Protein AF-A0A6N8JMR7-F1 (afdb_monomer_lite)

Radius of gyration: 28.06 Å; chains: 1; bounding box: 52×44×79 Å

Sequence (133 aa):
MDSSPDLAAIQKSYERPIEQRVQEAVDGLLSEGRKPSFYQVAHRAKVARSTLYRNAALRACVSEARARRSDELMAIAKPPGYTGDLWQIECLQADLSALQREYDRLEGQLELQWAMAERSATIYGVCLCEAAA

pLDDT: mean 79.82, std 15.37, range [37.91, 97.06]

Structure (mmCIF, N/CA/C/O backbone):
data_AF-A0A6N8JMR7-F1
#
_entry.id   AF-A0A6N8JMR7-F1
#
loop_
_atom_site.group_PDB
_atom_site.id
_atom_site.type_symbol
_atom_site.label_atom_id
_atom_site.label_alt_id
_atom_site.label_comp_id
_atom_site.label_asym_id
_atom_site.label_entity_id
_atom_site.label_seq_id
_atom_site.pdbx_PDB_ins_code
_atom_site.Cartn_x
_atom_site.Cartn_y
_atom_site.Cartn_z
_atom_site.occupancy
_atom_site.B_iso_or_equiv
_atom_site.auth_seq_id
_atom_site.auth_comp_id
_atom_site.auth_asym_id
_atom_site.auth_atom_id
_atom_site.pdbx_PDB_model_num
ATOM 1 N N . MET A 1 1 ? -28.427 -34.172 5.118 1.00 37.91 1 MET A N 1
ATOM 2 C CA . MET A 1 1 ? -27.166 -33.494 4.750 1.00 37.91 1 MET A CA 1
ATOM 3 C C . MET A 1 1 ? -27.464 -32.010 4.744 1.00 37.91 1 MET A C 1
ATOM 5 O O . MET A 1 1 ? -27.763 -31.428 3.709 1.00 37.91 1 MET A O 1
ATOM 9 N N . ASP A 1 2 ? -27.510 -31.467 5.954 1.00 45.59 2 ASP A N 1
ATOM 10 C CA . ASP A 1 2 ? -27.785 -30.074 6.271 1.00 45.59 2 ASP A CA 1
ATOM 11 C C . ASP A 1 2 ? -26.563 -29.216 5.969 1.00 45.59 2 ASP A C 1
ATOM 13 O O . ASP A 1 2 ? -25.469 -29.509 6.447 1.00 45.59 2 ASP A O 1
ATOM 17 N N . SER A 1 3 ? -26.747 -28.154 5.192 1.00 48.75 3 SER A N 1
ATOM 18 C CA . SER A 1 3 ? -25.864 -26.981 5.165 1.00 48.75 3 SER A CA 1
ATOM 19 C C . SER A 1 3 ? -26.582 -25.844 4.437 1.00 48.75 3 SER A C 1
ATOM 21 O O . SER A 1 3 ? -26.179 -25.413 3.360 1.00 48.75 3 SER A O 1
ATOM 23 N N . SER A 1 4 ? -27.685 -25.367 5.021 1.00 54.38 4 SER A N 1
ATOM 24 C CA . SER A 1 4 ? -28.165 -24.017 4.713 1.00 54.38 4 SER A CA 1
ATOM 25 C C . SER A 1 4 ? -27.149 -23.026 5.287 1.00 54.38 4 SER A C 1
ATOM 27 O O . SER A 1 4 ? -26.856 -23.115 6.482 1.00 54.38 4 SER A O 1
ATOM 29 N N . PRO A 1 5 ? -26.593 -22.093 4.496 1.00 56.53 5 PRO A N 1
ATOM 30 C CA . PRO A 1 5 ? -25.766 -21.035 5.053 1.00 56.53 5 PRO A CA 1
ATOM 31 C C . PRO A 1 5 ? -26.628 -20.206 6.009 1.00 56.53 5 PRO A C 1
ATOM 33 O O . PRO A 1 5 ? -27.743 -19.810 5.674 1.00 56.53 5 PRO A O 1
ATOM 36 N N . ASP A 1 6 ? -26.107 -20.002 7.213 1.00 59.31 6 ASP A N 1
ATOM 37 C CA . ASP A 1 6 ? -26.739 -19.341 8.351 1.00 59.31 6 ASP A CA 1
ATOM 38 C C . ASP A 1 6 ? -27.189 -17.905 8.005 1.00 59.31 6 ASP A C 1
ATOM 40 O O . ASP A 1 6 ? -26.454 -16.925 8.155 1.00 59.31 6 ASP A O 1
ATOM 44 N N . LEU A 1 7 ? -28.415 -17.783 7.486 1.00 53.25 7 LEU A N 1
ATOM 45 C CA . LEU A 1 7 ? -29.047 -16.509 7.131 1.00 53.25 7 LEU A CA 1
ATOM 46 C C . LEU A 1 7 ? -29.184 -15.588 8.354 1.00 53.25 7 LEU A C 1
ATOM 48 O O . LEU A 1 7 ? -29.134 -14.366 8.204 1.00 53.25 7 LEU A O 1
ATOM 52 N N . ALA A 1 8 ? -29.271 -16.157 9.562 1.00 52.91 8 ALA A N 1
ATOM 53 C CA . ALA A 1 8 ? -29.356 -15.401 10.805 1.00 52.91 8 ALA A CA 1
ATOM 54 C C . ALA A 1 8 ? -28.016 -14.734 11.166 1.00 52.91 8 ALA A C 1
ATOM 56 O O . ALA A 1 8 ? -28.004 -13.586 11.619 1.00 52.91 8 ALA A O 1
ATOM 57 N N . ALA A 1 9 ? -26.879 -15.390 10.909 1.00 54.06 9 ALA A N 1
ATOM 58 C CA . ALA A 1 9 ? -25.558 -14.766 11.046 1.00 54.06 9 ALA A CA 1
ATOM 59 C C . ALA A 1 9 ? -25.344 -13.630 10.031 1.00 54.06 9 ALA A C 1
ATOM 61 O O . ALA A 1 9 ? -24.755 -12.596 10.360 1.00 54.06 9 ALA A O 1
ATOM 62 N N . ILE A 1 10 ? -25.871 -13.788 8.813 1.00 53.78 10 ILE A N 1
ATOM 63 C CA . ILE A 1 10 ? -25.817 -12.749 7.780 1.00 53.78 10 ILE A CA 1
ATOM 64 C C . ILE A 1 10 ? -26.685 -11.549 8.188 1.00 53.78 10 ILE A C 1
ATOM 66 O O . ILE A 1 10 ? -26.195 -10.422 8.138 1.00 53.78 10 ILE A O 1
ATOM 70 N N . GLN A 1 11 ? -27.915 -11.753 8.669 1.00 52.09 11 GLN A N 1
ATOM 71 C CA . GLN A 1 11 ? -28.802 -10.672 9.129 1.00 52.09 11 GLN A CA 1
ATOM 72 C C . GLN A 1 11 ? -28.251 -9.904 10.337 1.00 52.09 11 GLN A C 1
ATOM 74 O O . GLN A 1 11 ? -28.222 -8.675 10.300 1.00 52.09 11 GLN A O 1
ATOM 79 N N . LYS A 1 12 ? -27.694 -10.592 11.343 1.00 53.28 12 LYS A N 1
ATOM 80 C CA . LYS A 1 12 ? -27.033 -9.941 12.493 1.00 53.28 12 LYS A CA 1
ATOM 81 C C . LYS A 1 12 ? -25.849 -9.061 12.093 1.00 53.28 12 LYS A C 1
ATOM 83 O O . LYS A 1 12 ? -25.534 -8.091 12.778 1.00 53.28 12 LYS A O 1
ATOM 88 N N . SER A 1 13 ? -25.185 -9.372 10.977 1.00 53.62 13 SER A N 1
ATOM 89 C CA . SER A 1 13 ? -24.111 -8.523 10.456 1.00 53.62 13 SER A CA 1
ATOM 90 C C . SER A 1 13 ? -24.635 -7.195 9.895 1.00 53.62 13 SER A C 1
ATOM 92 O O . SER A 1 13 ? -23.905 -6.213 9.923 1.00 53.62 13 SER A O 1
ATOM 94 N N . TYR A 1 14 ? -25.887 -7.114 9.428 1.00 52.97 14 TYR A N 1
ATOM 95 C CA . TYR A 1 14 ? -26.498 -5.874 8.922 1.00 52.97 14 TYR A CA 1
ATOM 96 C C . TYR A 1 14 ? -27.068 -4.962 10.012 1.00 52.97 14 TYR A C 1
ATOM 98 O O . TYR A 1 14 ? -27.252 -3.779 9.749 1.00 52.97 14 TYR A O 1
ATOM 106 N N . GLU A 1 15 ? -27.288 -5.475 11.222 1.00 53.16 15 GLU A N 1
ATOM 107 C CA . GLU A 1 15 ? -27.758 -4.676 12.363 1.00 53.16 15 GLU A CA 1
ATOM 108 C C . GLU A 1 15 ? -26.647 -3.825 12.993 1.00 53.16 15 GLU A C 1
ATOM 110 O O . GLU A 1 15 ? -26.928 -2.813 13.634 1.00 53.16 15 GLU A O 1
ATOM 115 N N . ARG A 1 16 ? -25.373 -4.197 12.797 1.00 64.75 16 ARG A N 1
ATOM 116 C CA . ARG A 1 16 ? -24.243 -3.404 13.298 1.00 64.75 16 ARG A CA 1
ATOM 117 C C . ARG A 1 16 ? -23.951 -2.209 12.387 1.00 64.75 16 ARG A C 1
ATOM 119 O O . ARG A 1 16 ? -23.957 -2.370 11.160 1.00 64.75 16 ARG A O 1
ATOM 126 N N . PRO A 1 17 ? -23.599 -1.040 12.957 1.00 82.94 17 PRO A N 1
ATOM 127 C CA . PRO A 1 17 ? -23.142 0.109 12.190 1.00 82.94 17 PRO A CA 1
ATOM 128 C C . PRO A 1 17 ? -22.020 -0.281 11.225 1.00 82.94 17 PRO A C 1
ATOM 130 O O . PRO A 1 17 ? -21.111 -1.040 11.569 1.00 82.94 17 PRO A O 1
ATOM 133 N N . ILE A 1 18 ? -22.066 0.265 10.008 1.00 83.38 18 ILE A N 1
ATOM 134 C CA . ILE A 1 18 ? -21.061 0.013 8.962 1.00 83.38 18 ILE A CA 1
ATOM 135 C C . ILE A 1 18 ? -19.643 0.290 9.482 1.00 83.38 18 ILE A C 1
ATOM 137 O O . ILE A 1 18 ? -18.721 -0.463 9.182 1.00 83.38 18 ILE A O 1
ATOM 141 N N . GLU A 1 19 ? -19.488 1.329 10.299 1.00 86.81 19 GLU A N 1
ATOM 142 C CA . GLU A 1 19 ? -18.230 1.705 10.950 1.00 86.81 19 GLU A CA 1
ATOM 143 C C . GLU A 1 19 ? -17.667 0.581 11.821 1.00 86.81 19 GLU A C 1
ATOM 145 O O . GLU A 1 19 ? -16.503 0.219 11.674 1.00 86.81 19 GLU A O 1
ATOM 150 N N . GLN A 1 20 ? -18.508 -0.045 12.646 1.00 87.12 20 GLN A N 1
ATOM 151 C CA . GLN A 1 20 ? -18.095 -1.126 13.537 1.00 87.12 20 GLN A CA 1
ATOM 152 C C . GLN A 1 20 ? -17.630 -2.360 12.754 1.00 87.12 20 GLN A C 1
ATOM 154 O O . GLN A 1 20 ? -16.600 -2.945 13.067 1.00 87.12 20 GLN A O 1
ATOM 159 N N . ARG A 1 21 ? -18.334 -2.723 11.677 1.00 89.69 21 ARG A N 1
ATOM 160 C CA . ARG A 1 21 ? -17.944 -3.854 10.813 1.00 89.69 21 ARG A CA 1
ATOM 161 C C . ARG A 1 21 ? -16.631 -3.603 10.083 1.00 89.69 21 ARG A C 1
ATOM 163 O O . ARG A 1 21 ? -15.855 -4.530 9.866 1.00 89.69 21 A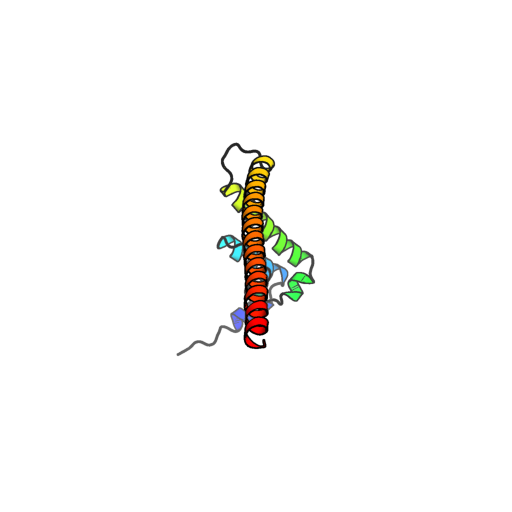RG A O 1
ATOM 170 N N . VAL A 1 22 ? -16.405 -2.362 9.653 1.00 90.38 22 VAL A N 1
ATOM 171 C CA . VAL A 1 22 ? -15.149 -1.958 9.013 1.00 90.38 22 VAL A CA 1
ATOM 172 C C . VAL A 1 22 ? -14.009 -2.015 10.022 1.00 90.38 22 VAL A C 1
ATOM 174 O O . VAL A 1 22 ? -12.964 -2.569 9.689 1.00 90.38 22 VAL A O 1
ATOM 177 N N . GLN A 1 23 ? -14.231 -1.538 11.247 1.00 91.44 23 GLN A N 1
ATOM 178 C CA . GLN A 1 23 ? -13.249 -1.614 12.325 1.00 91.44 23 GLN A CA 1
ATOM 179 C C . GLN A 1 23 ? -12.889 -3.070 12.657 1.00 91.44 23 GLN A C 1
ATOM 181 O O . GLN A 1 23 ? -11.722 -3.437 12.586 1.00 91.44 23 GLN A O 1
ATOM 186 N N . GLU A 1 24 ? -13.881 -3.938 12.877 1.00 92.69 24 GLU A N 1
ATOM 187 C CA . GLU A 1 24 ? -13.662 -5.373 13.127 1.00 92.69 24 GLU A CA 1
ATOM 188 C C . GLU A 1 24 ? -12.900 -6.057 11.976 1.00 92.69 24 GLU A C 1
ATOM 190 O O . GLU A 1 24 ? -12.030 -6.902 12.197 1.00 92.69 24 GLU A O 1
ATOM 195 N N . ALA A 1 25 ? -13.200 -5.693 10.725 1.00 93.31 25 ALA A N 1
ATOM 196 C CA . ALA A 1 25 ? -12.500 -6.228 9.561 1.00 93.31 25 ALA A CA 1
ATOM 197 C C . ALA A 1 25 ? -11.036 -5.771 9.487 1.00 93.31 25 ALA A C 1
ATOM 199 O O . ALA A 1 25 ? -10.175 -6.552 9.073 1.00 93.31 25 ALA A O 1
ATOM 200 N N . VAL A 1 26 ? -10.759 -4.520 9.859 1.00 93.44 26 VAL A N 1
ATOM 201 C CA . VAL A 1 26 ? -9.404 -3.968 9.948 1.00 93.44 26 VAL A CA 1
ATOM 202 C C . VAL A 1 26 ? -8.627 -4.663 11.063 1.00 93.44 26 VAL A C 1
ATOM 204 O O . VAL A 1 26 ? -7.546 -5.188 10.798 1.00 93.44 26 VAL A O 1
ATOM 207 N N . ASP A 1 27 ? -9.201 -4.751 12.260 1.00 92.75 27 ASP A N 1
ATOM 208 C CA . ASP A 1 27 ? -8.570 -5.374 13.426 1.00 92.75 27 ASP A CA 1
ATOM 209 C C . ASP A 1 27 ? -8.288 -6.861 13.176 1.00 92.75 27 ASP A C 1
ATOM 211 O O . ASP A 1 27 ? -7.195 -7.350 13.461 1.00 92.75 27 ASP A O 1
ATOM 215 N N . GLY A 1 28 ? -9.220 -7.572 12.533 1.00 92.12 28 GLY A N 1
ATOM 216 C CA . GLY A 1 28 ? -9.015 -8.961 12.124 1.00 92.12 28 GLY A CA 1
ATOM 217 C C . GLY A 1 28 ? -7.836 -9.130 11.160 1.00 92.12 28 GLY A C 1
ATOM 218 O O . GLY A 1 28 ? -7.034 -10.047 11.325 1.00 92.12 28 GLY A O 1
ATOM 219 N N . LEU A 1 29 ? -7.664 -8.226 10.188 1.00 91.75 29 LEU A N 1
ATOM 220 C CA . LEU A 1 29 ? -6.514 -8.265 9.274 1.00 91.75 29 LEU A CA 1
ATOM 221 C C . LEU A 1 29 ? -5.196 -7.963 9.997 1.00 91.75 29 LEU A C 1
ATOM 223 O O . LEU A 1 29 ? -4.194 -8.623 9.723 1.00 91.75 29 LEU A O 1
ATOM 227 N N . LEU A 1 30 ? -5.206 -7.015 10.936 1.00 90.94 30 LEU A N 1
ATOM 228 C CA . LEU A 1 30 ? -4.039 -6.700 11.759 1.00 90.94 30 LEU A CA 1
ATOM 229 C C . LEU A 1 30 ? -3.648 -7.876 12.663 1.00 90.94 30 LEU A C 1
ATOM 231 O O . LEU A 1 30 ? -2.468 -8.214 12.725 1.00 90.94 30 LEU A O 1
ATOM 235 N N . SER A 1 31 ? -4.620 -8.554 13.285 1.00 88.88 31 SER A N 1
ATOM 236 C CA . SER A 1 31 ? -4.367 -9.744 14.115 1.00 88.88 31 SER A CA 1
ATOM 237 C C . SER A 1 31 ? -3.785 -10.922 13.324 1.00 88.88 31 SER A C 1
ATOM 239 O O . SER A 1 31 ? -2.988 -11.690 13.850 1.00 88.88 31 SER A O 1
ATOM 241 N N . GLU A 1 32 ? -4.112 -11.027 12.033 1.00 90.00 32 GLU A N 1
ATOM 242 C CA . GLU A 1 32 ? -3.523 -12.003 11.105 1.00 90.00 32 GLU A CA 1
ATOM 243 C C . GLU A 1 32 ? -2.129 -11.584 10.608 1.00 90.00 32 GLU A C 1
ATOM 245 O O . GLU A 1 32 ? -1.524 -12.262 9.776 1.00 90.00 32 GLU A O 1
ATOM 250 N N . GLY A 1 33 ? -1.632 -10.429 11.054 1.00 84.12 33 GLY A N 1
ATOM 251 C CA . GLY A 1 33 ? -0.373 -9.841 10.618 1.00 84.12 33 GLY A CA 1
ATOM 252 C C . GLY A 1 33 ? -0.395 -9.294 9.188 1.00 84.12 33 GLY A C 1
ATOM 253 O O . GLY A 1 33 ? 0.661 -8.930 8.660 1.00 84.12 33 GLY A O 1
ATOM 254 N N . ARG A 1 34 ? -1.570 -9.212 8.553 1.00 85.94 34 ARG A N 1
ATOM 255 C CA . ARG A 1 34 ? -1.746 -8.770 7.166 1.00 85.94 34 ARG A CA 1
ATOM 256 C C . ARG A 1 34 ? -1.934 -7.258 7.092 1.00 85.94 34 ARG A C 1
ATOM 258 O O . ARG A 1 34 ? -2.611 -6.648 7.913 1.00 85.94 34 ARG A O 1
ATOM 265 N N . LYS A 1 35 ? -1.374 -6.638 6.050 1.00 89.56 35 LYS A N 1
ATOM 266 C CA . LYS A 1 35 ? -1.573 -5.207 5.777 1.00 8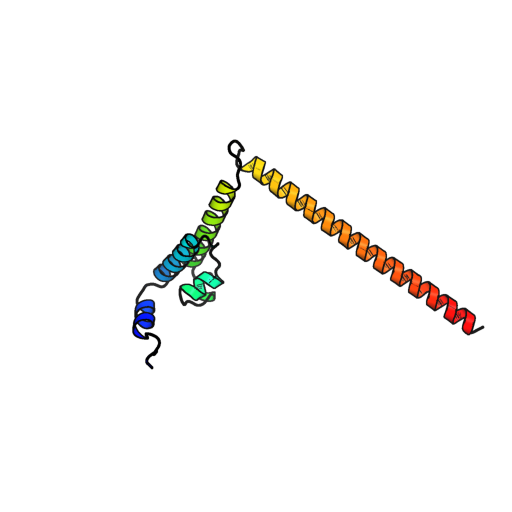9.56 35 LYS A CA 1
ATOM 267 C C . LYS A 1 35 ? -3.011 -4.967 5.285 1.00 89.56 35 LYS A C 1
ATOM 269 O O . LYS A 1 35 ? -3.363 -5.516 4.238 1.00 89.56 35 LYS A O 1
ATOM 274 N N . PRO A 1 36 ? -3.829 -4.141 5.966 1.00 90.12 36 PRO A N 1
ATOM 275 C CA . PRO A 1 36 ? -5.209 -3.908 5.555 1.00 90.12 36 PRO A CA 1
ATOM 276 C C . PRO A 1 36 ? -5.278 -3.252 4.173 1.00 90.12 36 PRO A C 1
ATOM 278 O O . PRO A 1 36 ? -4.663 -2.210 3.926 1.00 90.12 36 PRO A O 1
ATOM 281 N N . SER A 1 37 ? -6.035 -3.856 3.256 1.00 92.38 37 SER A N 1
ATOM 282 C CA . SER A 1 37 ? -6.347 -3.273 1.948 1.00 92.38 37 SER A CA 1
ATOM 283 C C . SER A 1 37 ? -7.836 -2.965 1.831 1.00 92.38 37 SER A C 1
ATOM 285 O O . SER A 1 37 ? -8.675 -3.704 2.343 1.00 92.38 37 SER A O 1
ATOM 287 N N . PHE A 1 38 ? -8.184 -1.910 1.090 1.00 91.88 38 PHE A N 1
ATOM 288 C CA . PHE A 1 38 ? -9.581 -1.524 0.855 1.00 91.88 38 PHE A CA 1
ATOM 289 C C . PHE A 1 38 ? -10.426 -2.657 0.266 1.00 91.88 38 PHE A C 1
ATOM 291 O O . PHE A 1 38 ? -11.608 -2.769 0.577 1.00 91.88 38 PHE A O 1
ATOM 298 N N . TYR A 1 39 ? -9.832 -3.519 -0.564 1.00 94.50 39 TYR A N 1
ATOM 299 C CA . TYR A 1 39 ? -10.520 -4.683 -1.114 1.00 94.50 39 TYR A CA 1
ATOM 300 C C . TYR A 1 39 ? -10.849 -5.719 -0.035 1.00 94.50 39 TYR A C 1
ATOM 302 O O . TYR A 1 39 ? -12.000 -6.135 0.087 1.00 94.50 39 TYR A O 1
ATOM 310 N N . GLN A 1 40 ? -9.856 -6.107 0.769 1.00 92.62 40 GLN A N 1
ATOM 311 C CA . GLN A 1 40 ? -10.031 -7.105 1.825 1.00 92.62 40 GLN A CA 1
ATOM 312 C C . GLN A 1 40 ? -10.976 -6.604 2.915 1.00 92.62 40 GLN A C 1
ATOM 314 O O . GLN A 1 40 ? -11.867 -7.341 3.327 1.00 92.62 40 GLN A O 1
ATOM 319 N N . VAL A 1 41 ? -10.828 -5.343 3.328 1.00 93.62 41 VAL A N 1
ATOM 320 C CA . VAL A 1 41 ? -11.705 -4.714 4.321 1.00 93.62 41 VAL A CA 1
ATOM 321 C C . VAL A 1 41 ? -13.140 -4.666 3.804 1.00 93.62 41 VAL A C 1
ATOM 323 O O . VAL A 1 41 ? -14.039 -5.125 4.498 1.00 93.62 41 VAL A O 1
ATOM 326 N N . ALA A 1 42 ? -13.371 -4.207 2.568 1.00 93.44 42 ALA A N 1
ATOM 327 C CA . ALA A 1 42 ? -14.710 -4.176 1.974 1.00 93.44 42 ALA A CA 1
ATOM 328 C C . ALA A 1 42 ? -15.346 -5.573 1.909 1.00 93.44 42 ALA A C 1
ATOM 330 O O . ALA A 1 42 ? -16.506 -5.757 2.280 1.00 93.44 42 ALA A O 1
ATOM 331 N N . HIS A 1 43 ? -14.571 -6.572 1.482 1.00 92.56 43 HIS A N 1
ATOM 332 C CA . HIS A 1 43 ? -15.042 -7.947 1.379 1.00 92.56 43 HIS A CA 1
ATOM 333 C C . HIS A 1 43 ? -15.396 -8.551 2.747 1.00 92.56 43 HIS A C 1
ATOM 335 O O . HIS A 1 43 ? -16.439 -9.192 2.891 1.00 92.56 43 HIS A O 1
ATOM 341 N N . ARG A 1 44 ? -14.550 -8.326 3.757 1.00 91.50 44 ARG A N 1
ATOM 342 C CA . ARG A 1 44 ? -14.698 -8.883 5.108 1.00 91.50 44 ARG A CA 1
ATOM 343 C C . ARG A 1 44 ? -15.788 -8.167 5.907 1.00 91.50 44 ARG A C 1
ATOM 345 O O . ARG A 1 44 ? -16.612 -8.827 6.526 1.00 91.50 44 ARG A O 1
ATOM 352 N N . ALA A 1 45 ? -15.873 -6.844 5.781 1.00 90.06 45 ALA A N 1
ATOM 353 C CA . ALA A 1 45 ? -16.939 -6.029 6.356 1.00 90.06 45 ALA A CA 1
ATOM 354 C C . ALA A 1 45 ? -18.258 -6.117 5.573 1.00 90.06 45 ALA A C 1
ATOM 356 O O . ALA A 1 45 ? -19.236 -5.512 5.998 1.00 90.06 45 ALA A O 1
ATOM 357 N N . LYS A 1 46 ? -18.314 -6.845 4.444 1.00 89.81 46 LYS A N 1
ATOM 358 C CA . LYS A 1 46 ? -19.490 -7.008 3.563 1.00 89.81 46 LYS A CA 1
ATOM 359 C C . LYS A 1 46 ? -20.092 -5.670 3.103 1.00 89.81 46 LYS A C 1
ATOM 361 O O . LYS A 1 46 ? -21.305 -5.476 3.140 1.00 89.81 46 LYS A O 1
ATOM 366 N N . VAL A 1 47 ? -19.235 -4.741 2.681 1.00 89.94 47 VAL A N 1
ATOM 367 C CA . VAL A 1 47 ? -19.615 -3.420 2.150 1.00 89.94 47 VAL A CA 1
ATOM 368 C C . VAL A 1 47 ? -19.024 -3.194 0.764 1.00 89.94 47 VAL A C 1
ATOM 370 O O . VAL A 1 47 ? -18.014 -3.791 0.395 1.00 89.94 47 VAL A O 1
ATOM 373 N N . ALA A 1 48 ? -19.637 -2.315 -0.027 1.00 90.75 48 ALA A N 1
ATOM 374 C CA . ALA A 1 48 ? -19.066 -1.925 -1.308 1.00 90.75 48 ALA A CA 1
ATOM 375 C C . ALA A 1 48 ? -17.779 -1.111 -1.097 1.00 90.75 48 ALA A C 1
ATOM 377 O O . ALA A 1 48 ? -17.706 -0.246 -0.223 1.00 90.75 48 ALA A O 1
ATOM 378 N N . ARG A 1 49 ? -16.772 -1.326 -1.953 1.00 92.19 49 ARG A N 1
ATOM 379 C CA . ARG A 1 49 ? -15.538 -0.518 -1.944 1.00 92.19 49 ARG A CA 1
ATOM 380 C C . ARG A 1 49 ? -15.830 0.979 -2.089 1.00 92.19 49 ARG A C 1
ATOM 382 O O . ARG A 1 49 ? -15.190 1.793 -1.434 1.00 92.19 49 ARG A O 1
ATOM 389 N N . SER A 1 50 ? -16.818 1.341 -2.907 1.00 92.06 50 SER A N 1
ATOM 390 C CA . SER A 1 50 ? -17.254 2.730 -3.091 1.00 92.06 50 SER A CA 1
ATOM 391 C C . SER A 1 50 ? -17.734 3.380 -1.791 1.00 92.06 50 SER A C 1
ATOM 393 O O . SER A 1 50 ? -17.487 4.566 -1.596 1.00 92.06 50 SER A O 1
ATOM 395 N N . THR A 1 51 ? -18.348 2.624 -0.877 1.00 89.19 51 THR A N 1
ATOM 396 C CA . THR A 1 51 ? -18.765 3.117 0.444 1.00 89.19 51 THR A CA 1
ATOM 397 C C . THR A 1 51 ? -17.563 3.543 1.283 1.00 89.19 51 THR A C 1
ATOM 399 O O . THR A 1 51 ? -17.598 4.608 1.896 1.00 89.19 51 THR A O 1
ATOM 402 N N . LEU A 1 52 ? -16.475 2.766 1.247 1.00 89.19 52 LEU A N 1
ATOM 403 C CA . LEU A 1 52 ? -15.235 3.113 1.946 1.00 89.19 52 LEU A CA 1
ATOM 404 C C . LEU A 1 52 ? -14.590 4.380 1.374 1.00 89.19 52 LEU A C 1
ATOM 406 O O . LEU A 1 52 ? -14.088 5.193 2.134 1.00 89.19 52 LEU A O 1
ATOM 410 N N . TYR A 1 53 ? -14.611 4.570 0.051 1.00 90.31 53 TYR A N 1
ATOM 411 C CA . TYR A 1 53 ? -14.020 5.761 -0.572 1.00 90.31 53 TYR A CA 1
ATOM 412 C C . TYR A 1 53 ? -14.857 7.028 -0.389 1.00 90.31 53 TYR A C 1
ATOM 414 O O . TYR A 1 53 ? -14.293 8.117 -0.299 1.00 90.31 53 TYR A O 1
ATOM 422 N N . ARG A 1 54 ? -16.189 6.899 -0.353 1.00 88.38 54 ARG A N 1
ATOM 423 C CA . ARG A 1 54 ? -17.111 8.033 -0.192 1.00 88.38 54 ARG A CA 1
ATOM 424 C C . ARG A 1 54 ? -17.155 8.555 1.240 1.00 88.38 54 ARG A C 1
ATOM 426 O O . ARG A 1 54 ? -17.336 9.752 1.431 1.00 88.38 54 ARG A O 1
ATOM 433 N N . ASN A 1 55 ? -16.993 7.685 2.236 1.00 89.12 55 ASN A N 1
ATOM 434 C CA . ASN A 1 55 ? -16.980 8.091 3.636 1.00 89.12 55 ASN A CA 1
ATOM 435 C C . ASN A 1 55 ? -15.541 8.378 4.098 1.00 89.12 55 ASN A C 1
ATOM 437 O O . ASN A 1 55 ? -14.703 7.479 4.182 1.00 89.12 55 ASN A O 1
ATOM 441 N N . ALA A 1 56 ? -15.264 9.643 4.424 1.00 87.81 56 ALA A N 1
ATOM 442 C CA . ALA A 1 56 ? -13.937 10.086 4.839 1.00 87.81 56 ALA A CA 1
ATOM 443 C C . ALA A 1 56 ? -13.439 9.397 6.121 1.00 87.81 56 ALA A C 1
ATOM 445 O O . ALA A 1 56 ? -12.254 9.074 6.189 1.00 87.81 56 ALA A O 1
ATOM 446 N N . ALA A 1 57 ? -14.321 9.118 7.086 1.00 87.31 57 ALA A N 1
ATOM 447 C CA . ALA A 1 57 ? -13.963 8.461 8.342 1.00 87.31 57 ALA A CA 1
ATOM 448 C C . ALA A 1 57 ? -13.567 6.992 8.121 1.00 87.31 57 ALA A C 1
ATOM 450 O O . ALA A 1 57 ? -12.526 6.550 8.603 1.00 87.31 57 ALA A O 1
ATOM 451 N N . LEU A 1 58 ? -14.326 6.251 7.304 1.00 88.75 58 LEU A N 1
ATOM 452 C CA . LEU A 1 58 ? -13.988 4.864 6.948 1.00 88.75 58 LEU A CA 1
ATOM 453 C C . LEU A 1 58 ? -12.678 4.785 6.158 1.00 88.75 58 LEU A C 1
ATOM 455 O O . LEU A 1 58 ? -11.855 3.896 6.379 1.00 88.75 58 LEU A O 1
ATOM 459 N N . ARG A 1 59 ? -12.465 5.736 5.243 1.00 92.69 59 ARG A N 1
ATOM 460 C CA . ARG A 1 59 ? -11.210 5.847 4.498 1.00 92.69 59 ARG A CA 1
ATOM 461 C C . ARG A 1 59 ? -10.028 6.128 5.425 1.00 92.69 59 ARG A C 1
ATOM 463 O O . ARG A 1 59 ? -8.975 5.516 5.236 1.00 92.69 59 ARG A O 1
ATOM 470 N N . ALA A 1 60 ? -10.198 7.028 6.394 1.00 89.69 60 ALA A N 1
ATOM 471 C CA . ALA A 1 60 ? -9.177 7.358 7.382 1.00 89.69 60 ALA A CA 1
ATOM 472 C C . ALA A 1 60 ? -8.832 6.134 8.237 1.00 89.69 60 ALA A C 1
ATOM 474 O O . ALA A 1 60 ? -7.672 5.748 8.264 1.00 89.69 60 ALA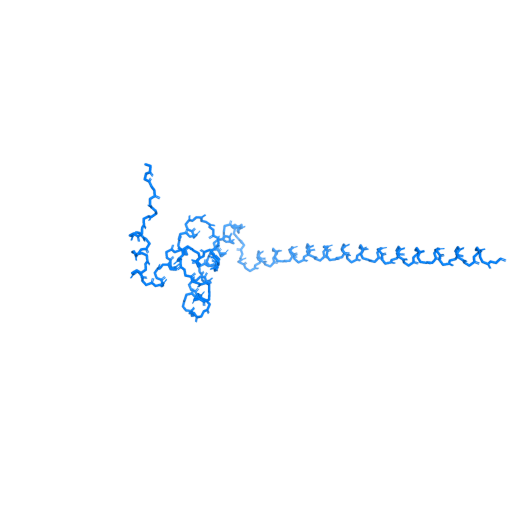 A O 1
ATOM 475 N N . CYS A 1 61 ? -9.833 5.437 8.784 1.00 89.56 61 CYS A N 1
ATOM 476 C CA . CYS A 1 61 ? -9.658 4.206 9.564 1.00 89.56 61 CYS A CA 1
ATOM 477 C C . CYS A 1 61 ? -8.773 3.168 8.842 1.00 89.56 61 CYS A C 1
ATOM 479 O O . CYS A 1 61 ? -7.765 2.711 9.384 1.00 89.56 61 CYS A O 1
ATOM 481 N N . VAL A 1 62 ? -9.080 2.846 7.578 1.00 91.44 62 VAL A N 1
ATOM 482 C CA . VAL A 1 62 ? -8.286 1.875 6.801 1.00 91.44 62 VAL A CA 1
ATOM 483 C C . VAL A 1 62 ? -6.876 2.396 6.506 1.00 91.44 62 VAL A C 1
ATOM 485 O O . VAL A 1 62 ? -5.913 1.630 6.544 1.00 91.44 62 VAL A O 1
ATOM 488 N N . SER A 1 63 ? -6.739 3.689 6.207 1.00 91.56 63 SER A N 1
ATOM 489 C CA . SER A 1 63 ? -5.448 4.305 5.873 1.00 91.56 63 SER A CA 1
ATOM 490 C C . SER A 1 63 ? -4.526 4.390 7.088 1.00 91.56 63 SER A C 1
ATOM 492 O O . SER A 1 63 ? -3.353 4.042 6.983 1.00 91.56 63 SER A O 1
ATOM 494 N N . GLU A 1 64 ? -5.060 4.774 8.245 1.00 91.12 64 GLU A N 1
ATOM 495 C CA . GLU A 1 64 ? -4.335 4.828 9.513 1.00 91.12 64 GLU A CA 1
ATOM 496 C C . GLU A 1 64 ? -3.884 3.441 9.954 1.00 91.12 64 GLU A C 1
ATOM 498 O O . GLU A 1 64 ? -2.713 3.252 10.264 1.00 91.12 64 GLU A O 1
ATOM 503 N N . ALA A 1 65 ? -4.769 2.443 9.916 1.00 90.00 65 ALA A N 1
ATOM 504 C CA . ALA A 1 65 ? -4.398 1.070 10.241 1.00 90.00 65 ALA A CA 1
ATOM 505 C C . ALA A 1 65 ? -3.296 0.535 9.311 1.00 90.00 65 ALA A C 1
ATOM 507 O O . ALA A 1 65 ? -2.375 -0.165 9.737 1.00 90.00 65 ALA A O 1
ATOM 508 N N . ARG A 1 66 ? -3.351 0.906 8.027 1.00 90.31 66 ARG A N 1
ATOM 509 C CA . ARG A 1 66 ? -2.323 0.567 7.040 1.00 90.31 66 ARG A CA 1
ATOM 510 C C . ARG A 1 66 ? -0.990 1.270 7.314 1.00 90.31 66 ARG A C 1
ATOM 512 O O . ARG A 1 66 ? 0.053 0.650 7.086 1.00 90.31 66 ARG A O 1
ATOM 519 N N . ALA A 1 67 ? -1.022 2.525 7.758 1.00 87.06 67 ALA A N 1
ATOM 520 C CA . ALA A 1 67 ? 0.159 3.288 8.151 1.00 87.06 67 ALA A CA 1
ATOM 521 C C . ALA A 1 67 ? 0.798 2.677 9.402 1.00 87.06 67 ALA A C 1
ATOM 523 O O . ALA A 1 67 ? 1.924 2.204 9.308 1.00 87.06 67 ALA A O 1
ATOM 524 N N . ARG A 1 68 ? 0.028 2.499 10.486 1.00 86.12 68 ARG A N 1
ATOM 525 C CA . ARG A 1 68 ? 0.492 1.874 11.740 1.00 86.12 68 ARG A CA 1
ATOM 526 C C . ARG A 1 68 ? 1.170 0.527 11.504 1.00 86.12 68 ARG A C 1
ATOM 528 O O . ARG A 1 68 ? 2.265 0.297 11.994 1.00 86.12 68 ARG A O 1
ATOM 535 N N . ARG A 1 69 ? 0.578 -0.343 10.677 1.00 86.56 69 ARG A N 1
ATOM 536 C CA . ARG A 1 69 ? 1.192 -1.639 10.344 1.00 86.56 69 ARG A CA 1
ATOM 537 C C . ARG A 1 69 ? 2.490 -1.504 9.547 1.00 86.56 69 ARG A C 1
ATOM 539 O O . ARG A 1 69 ? 3.373 -2.347 9.663 1.00 86.56 69 ARG A O 1
ATOM 546 N N . SER A 1 70 ? 2.587 -0.489 8.693 1.00 82.75 70 SER A N 1
ATOM 547 C CA . SER A 1 70 ? 3.827 -0.216 7.963 1.00 82.75 70 SER A CA 1
ATOM 548 C C . SER A 1 70 ? 4.904 0.272 8.929 1.00 82.75 70 SER A C 1
ATOM 550 O O . SER A 1 70 ? 6.016 -0.240 8.871 1.00 82.75 70 SER A O 1
ATOM 552 N N . ASP A 1 71 ? 4.549 1.154 9.861 1.00 80.88 71 ASP A N 1
ATOM 553 C CA . ASP A 1 71 ? 5.454 1.660 10.895 1.00 80.88 71 ASP A CA 1
ATOM 554 C C . ASP A 1 71 ? 5.929 0.535 11.826 1.00 80.88 71 ASP A C 1
ATOM 556 O O . ASP A 1 71 ? 7.118 0.437 12.109 1.00 80.88 71 ASP A O 1
ATOM 560 N N . GLU A 1 72 ? 5.039 -0.377 12.235 1.00 81.19 72 GLU A N 1
ATOM 561 C CA . GLU A 1 72 ? 5.388 -1.578 13.010 1.00 81.19 72 GLU A CA 1
ATOM 562 C C . GLU A 1 72 ? 6.389 -2.475 12.275 1.00 81.19 72 GLU A C 1
ATOM 564 O O . GLU A 1 72 ? 7.383 -2.908 12.855 1.00 81.19 72 GLU A O 1
ATOM 569 N N . LEU A 1 73 ? 6.145 -2.763 10.992 1.00 79.38 73 LEU A N 1
ATOM 570 C CA . LEU A 1 73 ? 7.052 -3.587 10.190 1.00 79.38 73 LEU A CA 1
ATOM 571 C C . LEU A 1 73 ? 8.416 -2.913 10.022 1.00 79.38 73 LEU A C 1
ATOM 573 O O . LEU A 1 73 ? 9.442 -3.586 10.097 1.00 79.38 73 LEU A O 1
ATOM 577 N N . MET A 1 74 ? 8.430 -1.592 9.842 1.00 71.88 74 MET A N 1
ATOM 578 C CA . MET A 1 74 ? 9.663 -0.809 9.778 1.00 71.88 74 MET A CA 1
ATOM 579 C C . MET A 1 74 ? 10.397 -0.806 11.120 1.00 71.88 74 MET A C 1
ATOM 581 O O . MET A 1 74 ? 11.613 -0.964 11.141 1.00 71.88 74 MET A O 1
ATOM 585 N N . ALA A 1 75 ? 9.682 -0.703 12.243 1.00 71.19 75 ALA A N 1
ATOM 586 C CA . ALA A 1 75 ? 10.267 -0.783 13.578 1.00 71.19 75 ALA A CA 1
ATOM 587 C C . ALA A 1 75 ? 10.894 -2.158 13.864 1.00 71.19 75 ALA A C 1
ATOM 589 O O . ALA A 1 75 ? 11.934 -2.220 14.512 1.00 71.19 75 ALA A O 1
ATOM 590 N N . ILE A 1 76 ? 10.305 -3.248 13.357 1.00 74.75 76 ILE A N 1
ATOM 591 C CA . ILE A 1 76 ? 10.857 -4.610 13.478 1.00 74.75 76 ILE A CA 1
ATOM 592 C C . ILE A 1 76 ? 12.083 -4.804 12.576 1.00 74.75 76 ILE A C 1
ATOM 594 O O . ILE A 1 76 ? 13.048 -5.447 12.980 1.00 74.75 76 ILE A O 1
ATOM 598 N N . ALA A 1 77 ? 12.060 -4.259 11.357 1.00 68.12 77 ALA A N 1
ATOM 599 C CA . ALA A 1 77 ? 13.178 -4.348 10.416 1.00 68.12 77 ALA A CA 1
ATOM 600 C C . ALA A 1 77 ? 14.371 -3.457 10.808 1.00 68.12 77 ALA A C 1
ATOM 602 O O . ALA A 1 77 ? 15.456 -3.582 10.240 1.00 68.12 77 ALA A O 1
ATOM 603 N N . LYS A 1 78 ? 14.171 -2.544 11.761 1.00 64.06 78 LYS A N 1
ATOM 604 C CA . LYS A 1 78 ? 15.162 -1.564 12.177 1.00 64.06 78 LYS A CA 1
ATOM 605 C C . LYS A 1 78 ? 16.200 -2.183 13.125 1.00 64.06 78 LYS A C 1
ATOM 607 O O . LYS A 1 78 ? 15.833 -2.666 14.198 1.00 64.06 78 LYS A O 1
ATOM 612 N N . PRO A 1 79 ? 17.502 -2.096 12.812 1.00 64.19 79 PRO A N 1
ATOM 613 C CA . PRO A 1 79 ? 18.542 -2.454 13.765 1.00 64.19 79 PRO A CA 1
ATOM 614 C C . PRO A 1 79 ? 18.575 -1.458 14.944 1.00 64.19 79 PRO A C 1
ATOM 616 O O . PRO A 1 79 ? 18.413 -0.245 14.745 1.00 64.19 79 PRO A O 1
ATOM 619 N N . PRO A 1 80 ? 18.783 -1.930 16.188 1.00 61.09 80 PRO A N 1
ATOM 620 C CA . PRO A 1 80 ? 18.846 -1.052 17.352 1.00 61.09 80 PRO A CA 1
ATOM 621 C C . PRO A 1 80 ? 20.003 -0.049 17.209 1.00 61.09 80 PRO A C 1
ATOM 623 O O . PRO A 1 80 ? 21.125 -0.431 16.891 1.00 61.09 80 PRO A O 1
ATOM 626 N N . GLY A 1 81 ? 19.725 1.238 17.451 1.00 63.22 81 GLY A N 1
ATOM 627 C CA . GLY A 1 81 ? 20.731 2.314 17.452 1.00 63.22 81 GLY A CA 1
ATOM 628 C C . GLY A 1 81 ? 20.708 3.271 16.254 1.00 63.22 81 GLY A C 1
ATOM 629 O O . GLY A 1 81 ? 21.346 4.316 16.324 1.00 63.22 81 GLY A O 1
ATOM 630 N N . TYR A 1 82 ? 19.942 2.992 15.195 1.00 58.78 82 TYR A N 1
ATOM 631 C CA . TYR A 1 82 ? 19.768 3.945 14.090 1.00 58.78 82 TYR A CA 1
ATOM 632 C C . TYR A 1 82 ? 18.684 4.986 14.417 1.00 58.78 82 TYR A C 1
ATOM 634 O O . TYR A 1 82 ? 17.620 4.654 14.944 1.00 58.78 82 TYR A O 1
ATOM 642 N N . THR A 1 83 ? 18.898 6.262 14.104 1.00 65.69 83 THR A N 1
ATOM 643 C CA . THR A 1 83 ? 17.814 7.261 14.072 1.00 65.69 83 THR A CA 1
ATOM 644 C C . THR A 1 83 ? 16.923 6.990 12.855 1.00 65.69 83 THR A C 1
ATOM 646 O O . THR A 1 83 ? 17.401 6.510 11.830 1.00 65.69 83 THR A O 1
ATOM 649 N N . GLY A 1 84 ? 15.604 7.188 12.999 1.00 60.97 84 GLY A N 1
ATOM 650 C CA . GLY A 1 84 ? 14.600 6.736 12.016 1.00 60.97 84 GLY A CA 1
ATOM 651 C C . GLY A 1 84 ? 14.866 7.208 10.586 1.00 60.97 84 GLY A C 1
ATOM 652 O O . GLY A 1 84 ? 14.697 6.432 9.653 1.00 60.97 84 GLY A O 1
ATOM 653 N N . ASP A 1 85 ? 15.381 8.425 10.442 1.00 73.25 85 ASP A N 1
ATOM 654 C CA . ASP A 1 85 ? 15.568 9.051 9.136 1.00 73.25 85 ASP A CA 1
ATOM 655 C C . ASP A 1 85 ? 16.782 8.488 8.380 1.00 73.25 85 ASP A C 1
ATOM 657 O O . ASP A 1 85 ? 16.715 8.294 7.170 1.00 73.25 85 ASP A O 1
ATOM 661 N N . LEU A 1 86 ? 17.882 8.164 9.074 1.00 77.25 86 LEU A N 1
ATOM 662 C CA . LEU A 1 86 ? 19.134 7.732 8.434 1.00 77.25 86 LEU A CA 1
ATOM 663 C C . LEU A 1 86 ? 19.019 6.339 7.808 1.00 77.25 86 LEU A C 1
ATOM 665 O O . LEU A 1 86 ? 19.340 6.165 6.636 1.00 77.25 86 LEU A O 1
ATOM 669 N N . TRP A 1 87 ? 18.484 5.371 8.555 1.00 77.06 87 TRP A N 1
ATOM 670 C CA . TRP A 1 87 ? 18.269 4.015 8.036 1.00 77.06 87 TRP A CA 1
ATOM 671 C C . TRP A 1 87 ? 17.287 4.007 6.857 1.00 77.06 87 TRP A C 1
ATOM 673 O O . TRP A 1 87 ? 17.481 3.306 5.868 1.00 77.06 87 TRP A O 1
ATOM 683 N N . GLN A 1 88 ? 16.234 4.826 6.937 1.00 79.50 88 GLN A N 1
ATOM 684 C CA . GLN A 1 88 ? 15.248 4.935 5.868 1.00 79.50 88 GLN A CA 1
ATOM 685 C C . GLN A 1 88 ? 15.848 5.538 4.594 1.00 79.50 88 GLN A C 1
ATOM 687 O O . GLN A 1 88 ? 15.558 5.057 3.498 1.00 79.50 88 GLN A O 1
ATOM 692 N N . ILE A 1 89 ? 16.694 6.562 4.728 1.00 85.38 89 ILE A N 1
ATOM 693 C CA . ILE A 1 89 ? 17.417 7.152 3.600 1.00 85.38 89 ILE A CA 1
ATOM 694 C C . ILE A 1 89 ? 18.330 6.109 2.950 1.00 85.38 89 ILE A C 1
ATOM 696 O O . ILE A 1 89 ? 18.306 5.981 1.729 1.00 85.38 89 ILE A O 1
ATOM 700 N N . GLU A 1 90 ? 19.072 5.324 3.734 1.00 85.50 90 GLU A N 1
ATOM 701 C CA . GLU A 1 90 ? 19.959 4.275 3.212 1.00 85.50 90 GLU A CA 1
ATOM 702 C C . GLU A 1 90 ? 19.189 3.183 2.454 1.00 85.50 90 GLU A C 1
ATOM 704 O O . GLU A 1 90 ? 19.569 2.824 1.337 1.00 85.50 90 GLU A O 1
ATOM 709 N N . CYS A 1 91 ? 18.071 2.693 3.003 1.00 83.94 91 CYS A N 1
ATOM 710 C CA . CYS A 1 91 ? 17.225 1.717 2.310 1.00 83.94 91 CYS A CA 1
ATOM 711 C C . CYS A 1 91 ? 16.669 2.276 0.992 1.00 83.94 91 CYS A C 1
ATOM 713 O O . CYS A 1 91 ? 16.764 1.624 -0.045 1.00 83.94 91 CYS A O 1
ATOM 715 N N . LEU A 1 92 ? 16.141 3.503 1.007 1.00 90.12 92 LEU A N 1
ATOM 716 C CA . LEU A 1 92 ? 15.600 4.138 -0.198 1.00 90.12 92 LEU A CA 1
ATOM 717 C C . LEU A 1 92 ? 16.684 4.404 -1.250 1.00 90.12 92 LEU A C 1
ATOM 719 O O . LEU A 1 92 ? 16.436 4.247 -2.444 1.00 90.12 92 LEU A O 1
ATOM 723 N N . GLN A 1 93 ? 17.893 4.780 -0.832 1.00 92.75 93 GLN A N 1
ATOM 724 C CA . GLN A 1 93 ? 19.035 4.943 -1.734 1.00 92.75 93 GLN A CA 1
ATOM 725 C C . GLN A 1 93 ? 19.452 3.615 -2.374 1.00 92.75 93 GLN A C 1
ATOM 727 O O . GLN A 1 93 ? 19.785 3.588 -3.564 1.00 92.75 93 GLN A O 1
ATOM 732 N N . ALA A 1 94 ? 19.413 2.517 -1.617 1.00 91.81 94 ALA A N 1
ATOM 733 C CA . ALA A 1 94 ? 19.687 1.185 -2.142 1.00 91.81 94 ALA A CA 1
ATOM 734 C C . ALA A 1 94 ? 18.641 0.766 -3.188 1.00 91.81 94 ALA A C 1
ATOM 736 O O . ALA A 1 94 ? 19.018 0.320 -4.274 1.00 91.81 94 ALA A O 1
ATOM 737 N N . ASP A 1 95 ? 17.355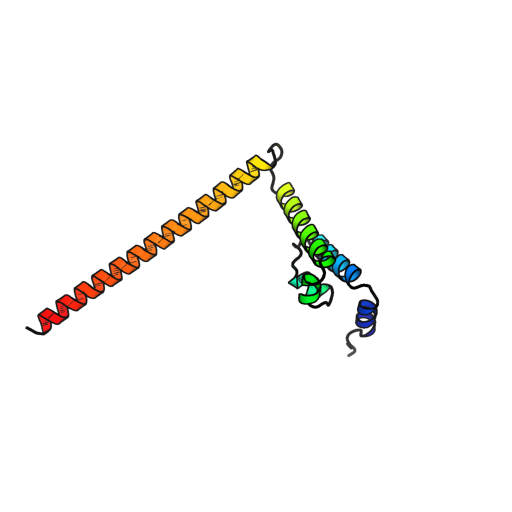 0.988 -2.904 1.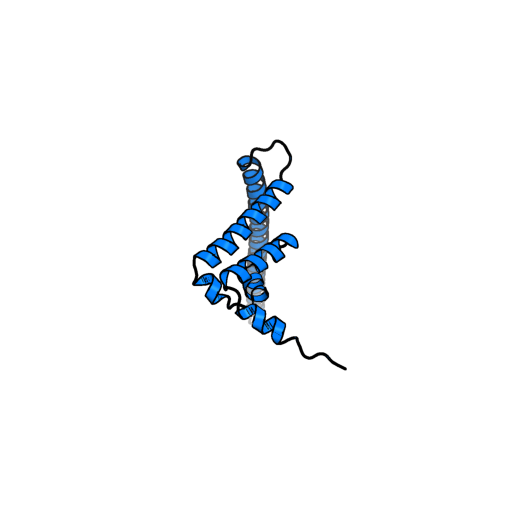00 93.94 95 ASP A N 1
ATOM 738 C CA . ASP A 1 95 ? 16.256 0.687 -3.826 1.00 93.94 95 ASP A CA 1
ATOM 739 C C . ASP A 1 95 ? 16.348 1.519 -5.115 1.00 93.94 95 ASP A C 1
ATOM 741 O O . ASP A 1 95 ? 16.242 0.973 -6.214 1.00 93.94 95 ASP A O 1
ATOM 745 N N . LEU A 1 96 ? 16.621 2.827 -5.010 1.00 95.62 96 LEU A N 1
ATOM 746 C CA . LEU A 1 96 ? 16.830 3.698 -6.175 1.00 95.62 96 LEU A CA 1
ATOM 747 C C . LEU A 1 96 ? 18.029 3.248 -7.017 1.00 95.62 96 LEU A C 1
ATOM 749 O O . LEU A 1 96 ? 17.950 3.229 -8.244 1.00 95.62 96 LEU A O 1
ATOM 753 N N . SER A 1 97 ? 19.123 2.843 -6.371 1.00 94.94 97 SER A N 1
ATOM 754 C CA . SER A 1 97 ? 20.311 2.340 -7.068 1.00 94.94 97 SER A CA 1
ATOM 755 C C . SER A 1 97 ? 20.043 1.013 -7.780 1.00 94.94 97 SER A C 1
ATOM 757 O O . SER A 1 97 ? 20.572 0.774 -8.865 1.00 94.94 97 SER A O 1
ATOM 759 N N . ALA A 1 98 ? 19.236 0.131 -7.185 1.00 95.56 98 ALA A N 1
ATOM 760 C CA . ALA A 1 98 ? 18.820 -1.114 -7.820 1.00 95.56 98 ALA A CA 1
ATOM 761 C C . ALA A 1 98 ? 17.939 -0.840 -9.046 1.00 95.56 98 ALA A C 1
ATOM 763 O O . ALA A 1 98 ? 18.200 -1.388 -10.116 1.00 95.56 98 ALA A O 1
ATOM 764 N N . LEU A 1 99 ? 16.968 0.066 -8.909 1.00 97.06 99 LEU A N 1
ATOM 765 C CA . LEU A 1 99 ? 16.069 0.446 -9.994 1.00 97.06 99 LEU A CA 1
ATOM 766 C C . LEU A 1 99 ? 16.816 1.114 -11.157 1.00 97.06 99 LEU A C 1
ATOM 768 O O . LEU A 1 99 ? 16.539 0.809 -12.314 1.00 97.06 99 LEU A O 1
ATOM 772 N N . GLN A 1 100 ? 17.807 1.964 -10.867 1.00 96.50 100 GLN A N 1
ATOM 773 C CA . GLN A 1 100 ? 18.647 2.577 -11.898 1.00 96.50 100 GLN A CA 1
ATOM 774 C C . GLN A 1 100 ? 19.400 1.519 -12.714 1.00 96.50 100 GLN A C 1
ATOM 776 O O . GLN A 1 100 ? 19.404 1.574 -13.938 1.00 96.50 100 GLN A O 1
ATOM 781 N N . ARG A 1 101 ? 19.973 0.501 -12.060 1.00 96.38 101 ARG A N 1
ATOM 782 C CA . ARG A 1 101 ? 20.664 -0.590 -12.771 1.00 96.38 101 ARG A CA 1
ATOM 783 C C . ARG A 1 101 ? 19.726 -1.390 -13.669 1.00 96.38 101 ARG A C 1
ATOM 785 O O . ARG A 1 101 ? 20.150 -1.866 -14.720 1.00 96.38 101 ARG A O 1
ATOM 792 N N . GLU A 1 102 ? 18.479 -1.591 -13.250 1.00 96.88 102 GLU A N 1
ATOM 793 C CA . GLU A 1 102 ? 17.475 -2.249 -14.090 1.00 96.88 102 GLU A CA 1
ATOM 794 C C . GLU A 1 102 ? 17.112 -1.395 -15.302 1.00 96.88 102 GLU A C 1
ATOM 796 O O . GLU A 1 102 ? 17.031 -1.929 -16.408 1.00 96.88 102 GLU A O 1
ATOM 801 N N . TYR A 1 103 ? 16.956 -0.084 -15.108 1.00 96.75 103 TYR A N 1
ATOM 802 C CA . TYR A 1 103 ? 16.726 0.860 -16.195 1.00 96.75 103 TYR A CA 1
ATOM 803 C C . TYR A 1 103 ? 17.877 0.828 -17.210 1.00 96.75 103 TYR A C 1
ATOM 805 O O . TYR A 1 103 ? 17.634 0.534 -18.378 1.00 96.75 103 TYR A O 1
ATOM 813 N N . ASP A 1 104 ? 19.124 1.002 -16.759 1.00 96.50 104 ASP A N 1
ATOM 814 C CA . ASP A 1 104 ? 20.311 1.004 -17.627 1.00 96.50 104 ASP A CA 1
ATOM 815 C C . ASP A 1 104 ? 20.447 -0.325 -18.396 1.00 96.50 104 ASP A C 1
ATOM 817 O O . ASP A 1 104 ? 20.797 -0.369 -19.577 1.00 96.50 104 ASP A O 1
ATOM 821 N N . ARG A 1 105 ? 20.128 -1.447 -17.736 1.00 96.19 105 ARG A N 1
ATOM 822 C CA . ARG A 1 105 ? 20.124 -2.772 -18.367 1.00 96.19 105 ARG A CA 1
ATOM 823 C C . ARG A 1 105 ? 19.082 -2.867 -19.480 1.00 96.19 105 ARG A C 1
ATOM 825 O O . ARG A 1 105 ? 19.377 -3.439 -20.528 1.00 96.19 105 ARG A O 1
ATOM 832 N N . LEU A 1 106 ? 17.861 -2.397 -19.233 1.00 96.19 106 LEU A N 1
ATOM 833 C CA . LEU A 1 106 ? 16.774 -2.441 -20.213 1.00 96.19 106 LEU A CA 1
ATOM 834 C C . LEU A 1 106 ? 17.040 -1.492 -21.383 1.00 96.19 106 LEU A C 1
ATOM 836 O O . LEU A 1 106 ? 16.798 -1.864 -22.529 1.00 96.19 106 LEU A O 1
ATOM 840 N N . GLU A 1 107 ? 17.585 -0.311 -21.105 1.00 95.88 107 GLU A N 1
ATOM 841 C CA . GLU A 1 107 ? 17.994 0.661 -22.116 1.00 95.88 107 GLU A CA 1
ATOM 842 C C . GLU A 1 107 ? 19.053 0.059 -23.049 1.00 95.88 107 GLU A C 1
ATOM 844 O O . GLU A 1 107 ? 18.835 -0.007 -24.259 1.00 95.88 107 GLU A O 1
ATOM 849 N N . GLY A 1 108 ? 20.115 -0.541 -22.500 1.00 92.69 108 GLY A N 1
ATOM 850 C CA . GLY A 1 108 ? 21.129 -1.225 -23.309 1.00 92.69 108 GLY A CA 1
ATOM 851 C C . GLY A 1 108 ? 20.580 -2.410 -24.120 1.00 92.69 108 GLY A C 1
ATOM 852 O O . GLY A 1 108 ? 21.026 -2.668 -25.239 1.00 92.69 108 GLY A O 1
ATOM 853 N N . GLN A 1 109 ? 19.579 -3.135 -23.603 1.00 93.44 109 GLN A N 1
ATOM 854 C CA . GLN A 1 109 ? 18.903 -4.192 -24.368 1.00 93.44 109 GLN A CA 1
ATOM 855 C C . GLN A 1 109 ? 18.110 -3.634 -25.555 1.00 93.44 109 GLN A C 1
ATOM 857 O O . GLN A 1 109 ? 18.119 -4.241 -26.629 1.00 93.44 109 GLN A O 1
ATOM 862 N N . LEU A 1 110 ? 17.439 -2.498 -25.372 1.00 93.25 110 LEU A N 1
ATOM 863 C CA . LEU A 1 110 ? 16.676 -1.834 -26.424 1.00 93.25 110 LEU A CA 1
ATOM 864 C C . LEU A 1 110 ? 17.601 -1.306 -27.528 1.00 93.25 110 LEU A C 1
ATOM 866 O O . LEU A 1 110 ? 17.347 -1.542 -28.709 1.00 93.25 110 LEU A O 1
ATOM 870 N N . GLU A 1 111 ? 18.707 -0.662 -27.150 1.00 91.38 111 GLU A N 1
ATOM 871 C CA . GLU A 1 111 ? 19.716 -0.167 -28.093 1.00 91.38 111 GLU A CA 1
ATOM 872 C C . GLU A 1 111 ? 20.303 -1.298 -28.943 1.00 91.38 111 GLU A C 1
ATOM 874 O O . GLU A 1 111 ? 20.404 -1.179 -30.166 1.00 91.38 111 GLU A O 1
ATOM 879 N N . LEU A 1 112 ? 20.628 -2.436 -28.319 1.00 88.19 112 LEU A N 1
ATOM 880 C CA . LEU A 1 112 ? 21.098 -3.623 -29.033 1.00 88.19 112 LEU A CA 1
ATOM 881 C C . LEU A 1 112 ? 20.050 -4.146 -30.021 1.00 88.19 112 LEU A C 1
ATOM 883 O O . LEU A 1 112 ? 20.397 -4.489 -31.152 1.00 88.19 112 LEU A O 1
ATOM 887 N N . GLN A 1 113 ? 18.773 -4.189 -29.628 1.00 90.12 113 GLN A N 1
ATOM 888 C CA . GLN A 1 113 ? 17.693 -4.607 -30.524 1.00 90.12 113 GLN A CA 1
ATOM 889 C C . GLN A 1 113 ? 17.548 -3.670 -31.725 1.00 90.12 113 GLN A C 1
ATOM 891 O O . GLN A 1 113 ? 17.416 -4.149 -32.853 1.00 90.12 113 GLN A O 1
ATOM 896 N N . TRP A 1 114 ? 17.612 -2.354 -31.515 1.00 86.81 114 TRP A N 1
ATOM 897 C CA . TRP A 1 114 ? 17.567 -1.377 -32.602 1.00 86.81 114 TRP A CA 1
ATOM 898 C C . TRP A 1 114 ? 18.773 -1.495 -33.533 1.00 86.81 114 TRP A C 1
ATOM 900 O O . TRP A 1 114 ? 18.588 -1.580 -34.747 1.00 86.81 114 TRP A O 1
ATOM 910 N N . ALA A 1 115 ? 19.985 -1.622 -32.990 1.00 83.12 115 ALA A N 1
ATOM 911 C CA . ALA A 1 115 ? 21.192 -1.817 -33.790 1.00 83.12 115 ALA A CA 1
ATOM 912 C C . ALA A 1 115 ? 21.141 -3.117 -34.619 1.00 83.12 115 ALA A C 1
ATOM 914 O O . ALA A 1 115 ? 21.594 -3.154 -35.765 1.00 83.12 115 ALA A O 1
ATOM 915 N N . MET A 1 116 ? 20.571 -4.196 -34.070 1.00 82.50 116 MET A N 1
ATOM 916 C CA . MET A 1 116 ? 20.355 -5.446 -34.808 1.00 82.50 116 MET A CA 1
ATOM 917 C C . MET A 1 116 ? 19.307 -5.293 -35.914 1.00 82.50 116 MET A C 1
ATOM 919 O O . MET A 1 116 ? 19.522 -5.788 -37.023 1.00 82.50 116 MET A O 1
ATOM 923 N N . ALA A 1 117 ? 18.198 -4.601 -35.641 1.00 79.94 117 ALA A N 1
ATOM 924 C CA . ALA A 1 117 ? 17.165 -4.323 -36.634 1.00 79.94 117 ALA A CA 1
ATOM 925 C C . ALA A 1 117 ? 17.731 -3.503 -37.806 1.00 79.94 117 ALA A C 1
ATOM 927 O O . ALA A 1 117 ? 17.561 -3.892 -38.961 1.00 79.94 117 ALA A O 1
ATOM 928 N N . GLU A 1 118 ? 18.489 -2.445 -37.518 1.00 75.25 118 GLU A N 1
ATOM 929 C CA . GLU A 1 118 ? 19.121 -1.583 -38.522 1.00 75.25 118 GLU A CA 1
ATOM 930 C C . GLU A 1 118 ? 20.163 -2.336 -39.364 1.00 75.25 118 GLU A C 1
ATOM 932 O O . GLU A 1 118 ? 20.152 -2.264 -40.598 1.00 75.25 118 GLU A O 1
ATOM 937 N N . ARG A 1 119 ? 21.017 -3.152 -38.726 1.00 69.12 119 ARG A N 1
ATOM 938 C CA . ARG A 1 119 ? 21.963 -4.022 -39.445 1.00 69.12 119 ARG A CA 1
ATOM 939 C C . ARG A 1 119 ? 21.254 -5.037 -40.332 1.00 69.12 119 ARG A C 1
ATOM 941 O O . ARG A 1 119 ? 21.682 -5.236 -41.465 1.00 69.12 119 ARG A O 1
ATOM 948 N N . SER A 1 120 ? 20.181 -5.668 -39.853 1.00 67.50 120 SER A N 1
ATOM 949 C CA . SER A 1 120 ? 19.427 -6.628 -40.665 1.00 67.50 120 SER A CA 1
ATOM 950 C C . SER A 1 120 ? 18.795 -5.953 -41.884 1.00 67.50 120 SER A C 1
ATOM 952 O O . SER A 1 120 ? 18.953 -6.449 -42.997 1.00 67.50 120 SER A O 1
ATOM 954 N N . ALA A 1 121 ? 18.178 -4.781 -41.708 1.00 68.19 121 ALA A N 1
ATOM 955 C CA . ALA A 1 121 ? 17.593 -4.008 -42.798 1.00 68.19 121 ALA A CA 1
ATOM 956 C C . ALA A 1 121 ? 18.649 -3.610 -43.842 1.00 68.19 121 ALA A C 1
ATOM 958 O O . ALA A 1 121 ? 18.403 -3.713 -45.042 1.00 68.19 121 ALA A O 1
ATOM 959 N N . THR A 1 122 ? 19.848 -3.242 -43.386 1.00 69.88 122 THR A N 1
ATOM 960 C CA . THR A 1 122 ? 20.983 -2.916 -44.258 1.00 69.88 122 THR A CA 1
ATOM 961 C C . THR A 1 122 ? 21.447 -4.135 -45.061 1.00 69.88 122 THR A C 1
ATOM 963 O O . THR A 1 122 ? 21.612 -4.041 -46.273 1.00 69.88 122 THR A O 1
ATOM 966 N N . ILE A 1 123 ? 21.612 -5.298 -44.421 1.00 64.12 123 ILE A N 1
ATOM 967 C CA . ILE A 1 123 ? 22.056 -6.531 -45.095 1.00 64.12 123 ILE A CA 1
ATOM 968 C C . ILE A 1 123 ? 21.025 -6.986 -46.137 1.00 64.12 123 ILE A C 1
ATOM 970 O O . ILE A 1 123 ? 21.385 -7.229 -47.287 1.00 64.12 123 ILE A O 1
ATOM 974 N N . TYR A 1 124 ? 19.741 -7.053 -45.773 1.00 61.38 124 TYR A N 1
ATOM 975 C CA . TYR A 1 124 ? 18.692 -7.462 -46.713 1.00 61.38 124 TYR A CA 1
ATOM 976 C C . TYR A 1 124 ? 18.514 -6.462 -47.866 1.00 61.38 124 TYR A C 1
ATOM 978 O O . TYR A 1 124 ? 18.276 -6.880 -48.998 1.00 61.38 124 TYR A O 1
ATOM 986 N N . GLY A 1 125 ? 18.676 -5.159 -47.609 1.00 61.22 125 GLY A N 1
ATOM 987 C CA . GLY A 1 125 ? 18.640 -4.127 -48.647 1.00 61.22 125 GLY A CA 1
ATOM 988 C C . GLY A 1 125 ? 19.774 -4.256 -49.668 1.00 61.22 125 GLY A C 1
ATOM 989 O O . GLY A 1 125 ? 19.530 -4.125 -50.864 1.00 61.22 125 GLY A O 1
ATOM 990 N N . VAL A 1 126 ? 20.996 -4.573 -49.224 1.00 62.16 126 VAL A N 1
ATOM 991 C CA . VAL A 1 126 ? 22.156 -4.760 -50.116 1.00 62.16 126 VAL A CA 1
ATOM 992 C C . VAL A 1 126 ? 22.010 -6.023 -50.974 1.00 62.16 126 VAL A C 1
ATOM 994 O O . VAL A 1 126 ? 22.223 -5.960 -52.183 1.00 62.16 126 VAL A O 1
ATOM 997 N N . CYS A 1 127 ? 21.559 -7.145 -50.402 1.00 58.56 127 CYS A N 1
ATOM 998 C CA . CYS A 1 127 ? 21.369 -8.389 -51.160 1.00 58.56 127 CYS A CA 1
ATOM 999 C C . CYS A 1 127 ? 20.268 -8.2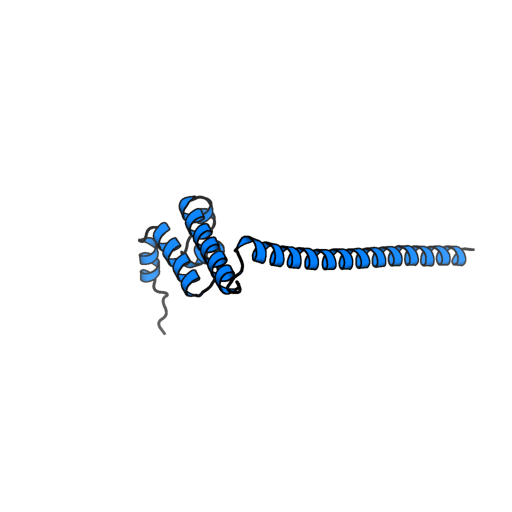91 -52.235 1.00 58.56 127 CYS A C 1
ATOM 1001 O O . CYS A 1 127 ? 20.379 -8.922 -53.284 1.00 58.56 127 CYS A O 1
ATOM 1003 N N . LEU A 1 128 ? 19.212 -7.502 -52.003 1.00 55.72 128 LEU A N 1
ATOM 1004 C CA . LEU A 1 128 ? 18.163 -7.267 -53.006 1.00 55.72 128 LEU A CA 1
ATOM 1005 C C . LEU A 1 128 ? 18.670 -6.457 -54.208 1.00 55.72 128 LEU A C 1
ATOM 1007 O O . LEU A 1 128 ? 18.222 -6.694 -55.327 1.00 55.72 128 LEU A O 1
ATOM 1011 N N . CYS A 1 129 ? 19.612 -5.537 -53.994 1.00 56.06 129 CYS A N 1
ATOM 1012 C CA . CYS A 1 129 ? 20.223 -4.755 -55.068 1.00 56.06 129 CYS A CA 1
ATOM 1013 C C . CYS A 1 129 ? 21.195 -5.587 -55.920 1.00 56.06 129 CYS A C 1
ATOM 1015 O O . CYS A 1 129 ? 21.230 -5.407 -57.133 1.00 56.06 129 CYS A O 1
ATOM 1017 N N . GLU A 1 130 ? 21.944 -6.516 -55.319 1.00 55.88 130 GLU A N 1
ATOM 1018 C CA . GLU A 1 130 ? 22.848 -7.416 -56.059 1.00 55.88 130 GLU A CA 1
ATOM 1019 C C . GLU A 1 130 ? 22.101 -8.493 -56.860 1.00 55.88 130 GLU A C 1
ATOM 1021 O O . GLU A 1 130 ? 22.573 -8.908 -57.912 1.00 55.88 130 GLU A O 1
ATOM 1026 N N . ALA A 1 131 ? 20.921 -8.929 -56.409 1.00 55.69 131 ALA A N 1
ATOM 1027 C CA . ALA A 1 131 ? 20.103 -9.904 -57.137 1.00 55.69 131 ALA A CA 1
ATOM 1028 C C . ALA A 1 131 ? 19.331 -9.311 -58.337 1.00 55.69 131 ALA A C 1
ATOM 1030 O O . ALA A 1 131 ? 18.748 -10.066 -59.116 1.00 55.69 131 ALA A O 1
ATOM 1031 N N . ALA A 1 132 ? 19.287 -7.980 -58.469 1.00 54.50 132 ALA A N 1
ATOM 1032 C CA . ALA A 1 132 ? 18.542 -7.262 -59.507 1.00 54.50 132 ALA A CA 1
ATOM 1033 C C . ALA A 1 132 ? 19.432 -6.600 -60.586 1.00 54.50 132 ALA A C 1
ATOM 1035 O O . ALA A 1 132 ? 18.897 -5.898 -61.447 1.00 54.50 132 ALA A O 1
ATOM 1036 N N . ALA A 1 133 ? 20.754 -6.806 -60.536 1.00 48.50 133 ALA A N 1
ATOM 1037 C CA . ALA A 1 133 ? 21.746 -6.315 -61.501 1.00 48.50 133 ALA A CA 1
ATOM 1038 C C . ALA A 1 133 ? 22.233 -7.440 -62.429 1.00 48.50 133 ALA A C 1
ATOM 1040 O O . ALA A 1 133 ? 22.503 -7.136 -63.613 1.00 48.50 133 ALA A O 1
#

Organism: NCBI:txid580026

Foldseek 3Di:
DDDDPPVVVVVVLVVDDLLVLLLVQLVVCVVVLHQQDLVSSCVRSVHDSVVCVVDPVSVCSSVVSNVVSVVVVLVVVDDPPDDSPPVVVVVVVVVVVVVVVVVVVVVVVVVVVVVVVVVVVVVVVVVVVVVVD

Secondary structure (DSSP, 8-state):
------HHHHHHHHHS-HHHHHHHHHHHHHHTTPPP-HHHHHHHTT--HHHHHH-HHHHHHHHHHHHHHHHHHHHHHSPTT--HHHHHHHHHHHHHHHHHHHHHHHHHHHHHHHHHHHHHHHHHHHHHHHTT-